Protein AF-A0A484B8V9-F1 (afdb_monomer_lite)

Foldseek 3Di:
DDDDDDDDDDPPPPPPPVPPQDPVSVVCVVVVHHPVCVVVVVVVCVVVVCVVVVVVVVVVVCQQLQDDPVVVVVVCVVVVVCVVPVVVVLVVVCVVVVHNVVSVVVVVVVVVVVVVVVVVDDRNDDPPDRRPVPFDADPPPRDTDDD

InterPro domains:
  IPR024989 Major facilitator superfamily associated domain [PF12832] (37-125)
  IPR036259 MFS transporter superfamily [G3DSA:1.20.1250.20] (33-136)
  IPR036259 MFS transporter superfamily [SSF103473] (21-135)
  IPR051717 Major facilitator superfamily MFSD6 [PTHR16172] (32-127)

Organism: Drosophila navojoa (NCBI:txid7232)

pLDDT: mean 77.73, std 19.26, range [28.89, 95.0]

Radius of gyration: 28.87 Å; chains: 1; bounding box: 62×50×99 Å

Sequence (147 aa):
MVKMASEETVTEPAHSEKVELSHFGEFCQRRGINPNLIMLKITLFVMYGATSSLLPYLTIHMQSIGLTVEEIAIIYLALPFTTFLSPPITGFLVDKFGKYKPVVVMSLLLNAIFHHSLLFIPQQEIPGVVPSAFVIRHPDSGDVEIP

Secondary structure (DSSP, 8-state):
----------------------HHHHHHHHTT--HHHHHHHHHHHHHHHHHHHHHHHHHHHHHHHT--HHHHHHHHTHHHHHHHHHHHHHHHHHHHHS-HHHHHHHHHHHHHHHHHHGGGPPP---TT---GGG-PBPTTT--B---

Structure (mmCIF, N/CA/C/O backbone):
data_AF-A0A484B8V9-F1
#
_entry.id   AF-A0A484B8V9-F1
#
loop_
_atom_site.group_PDB
_atom_site.id
_atom_site.type_symbol
_atom_site.label_atom_id
_atom_site.label_alt_id
_atom_site.label_comp_id
_atom_site.label_asym_id
_atom_site.label_entity_id
_atom_site.label_seq_id
_atom_site.pdbx_PDB_ins_code
_atom_site.Cartn_x
_atom_site.Cartn_y
_atom_site.Cartn_z
_atom_site.occupancy
_atom_site.B_iso_or_equiv
_atom_site.auth_seq_id
_atom_site.auth_comp_id
_atom_site.auth_asym_id
_atom_site.auth_atom_id
_atom_site.pdbx_PDB_model_num
ATOM 1 N N . MET A 1 1 ? -32.838 28.130 69.286 1.00 34.91 1 MET A N 1
ATOM 2 C CA . MET A 1 1 ? -33.378 28.614 67.997 1.00 34.91 1 MET A CA 1
ATOM 3 C C . MET A 1 1 ? -32.560 27.957 66.896 1.00 34.91 1 MET A C 1
ATOM 5 O O . MET A 1 1 ? -31.375 28.221 66.834 1.00 34.91 1 MET A O 1
ATOM 9 N N . VAL A 1 2 ? -33.096 26.885 66.294 1.00 32.78 2 VAL A N 1
ATOM 10 C CA . VAL A 1 2 ? -33.557 26.848 64.877 1.00 32.78 2 VAL A CA 1
ATOM 11 C C . VAL A 1 2 ? -32.371 26.448 63.977 1.00 32.78 2 VAL A C 1
ATOM 13 O O . VAL A 1 2 ? -31.377 27.150 63.986 1.00 32.78 2 VAL A O 1
ATOM 16 N N . LYS A 1 3 ? -32.350 25.375 63.178 1.00 31.70 3 LYS A N 1
ATOM 17 C CA . LYS A 1 3 ? -33.295 24.309 62.799 1.00 31.70 3 LYS A CA 1
ATOM 18 C C . LYS A 1 3 ? -32.484 23.259 62.003 1.00 31.70 3 LYS A C 1
ATOM 20 O O . LYS A 1 3 ? -31.475 23.603 61.399 1.00 31.70 3 LYS A O 1
ATOM 25 N N . MET A 1 4 ? -32.932 22.004 62.031 1.00 39.12 4 MET A N 1
ATOM 26 C CA . MET A 1 4 ? -32.414 20.878 61.242 1.00 39.12 4 MET A CA 1
ATOM 27 C C . MET A 1 4 ? -32.751 20.986 59.743 1.00 39.12 4 MET A C 1
ATOM 29 O O . MET A 1 4 ? -33.833 21.464 59.406 1.00 39.12 4 MET A O 1
ATOM 33 N N . ALA A 1 5 ? -31.875 20.441 58.896 1.00 34.72 5 ALA A N 1
ATOM 34 C CA . ALA A 1 5 ? -32.140 19.799 57.595 1.00 34.72 5 ALA A CA 1
ATOM 35 C C . ALA A 1 5 ? -30.817 19.083 57.228 1.00 34.72 5 ALA A C 1
ATOM 37 O O . ALA A 1 5 ? -29.806 19.756 57.071 1.00 34.72 5 ALA A O 1
ATOM 38 N N . SER A 1 6 ? -30.637 17.765 57.380 1.00 33.50 6 SER A N 1
ATOM 39 C CA . SER A 1 6 ? -31.214 16.664 56.589 1.00 33.50 6 SER A CA 1
ATOM 40 C C . SER A 1 6 ? -31.527 17.055 55.153 1.00 33.50 6 SER A C 1
ATOM 42 O O . SER A 1 6 ? -32.578 17.630 54.905 1.00 33.50 6 SER A O 1
ATOM 44 N N . GLU A 1 7 ? -30.649 16.665 54.231 1.00 30.53 7 GLU A N 1
ATOM 45 C CA . GLU A 1 7 ? -31.054 16.353 52.866 1.00 30.53 7 GLU A CA 1
ATOM 46 C C . GLU A 1 7 ? -30.491 14.972 52.515 1.00 30.53 7 GLU A C 1
ATOM 48 O O . GLU A 1 7 ? -29.281 14.738 52.507 1.00 30.53 7 GLU A O 1
ATOM 53 N N . GLU A 1 8 ? -31.420 14.035 52.360 1.00 30.34 8 GLU A N 1
ATOM 54 C CA . GLU A 1 8 ? -31.219 12.672 51.897 1.00 30.34 8 GLU A CA 1
ATOM 55 C C . GLU A 1 8 ? -30.849 12.649 50.406 1.00 30.34 8 GLU A C 1
ATOM 57 O O . GLU A 1 8 ? -31.436 13.346 49.588 1.00 30.34 8 GLU A O 1
ATOM 62 N N . THR A 1 9 ? -29.904 11.769 50.082 1.00 29.70 9 THR A N 1
ATOM 63 C CA . THR A 1 9 ? -30.033 10.740 49.042 1.00 29.70 9 THR A CA 1
ATOM 64 C C . THR A 1 9 ? -30.643 11.143 47.693 1.00 29.70 9 THR A C 1
ATOM 66 O O . THR A 1 9 ? -31.854 11.097 47.512 1.00 29.70 9 THR A O 1
ATOM 69 N N . VAL A 1 10 ? -29.791 11.282 46.674 1.00 30.64 10 VAL A N 1
ATOM 70 C CA . VAL A 1 10 ? -30.091 10.712 45.350 1.00 30.64 10 VAL A CA 1
ATOM 71 C C . VAL A 1 10 ? -28.840 10.000 44.851 1.00 30.64 10 VAL A C 1
ATOM 73 O O . VAL A 1 10 ? -27.990 10.555 44.161 1.00 30.64 10 VAL A O 1
ATOM 76 N N . THR A 1 11 ? -28.709 8.741 45.255 1.00 32.72 11 THR A N 1
ATOM 77 C CA . THR A 1 11 ? -27.904 7.753 44.544 1.00 32.72 11 THR A CA 1
ATOM 78 C C . THR A 1 11 ? -28.570 7.567 43.182 1.00 32.72 11 THR A C 1
ATOM 80 O O . THR A 1 11 ? -29.569 6.856 43.073 1.00 32.72 11 THR A O 1
ATOM 83 N N . GLU A 1 12 ? -28.079 8.252 42.149 1.00 30.77 12 GLU A N 1
ATOM 84 C CA . GLU A 1 12 ? -28.488 7.950 40.779 1.00 30.77 12 GLU A CA 1
ATOM 85 C C . GLU A 1 12 ? -28.116 6.489 40.489 1.00 30.77 12 GLU A C 1
ATOM 87 O O . GLU A 1 12 ? -26.952 6.101 40.658 1.00 30.77 12 GLU A O 1
ATOM 92 N N . PRO A 1 13 ? -29.075 5.633 40.099 1.00 31.95 13 PRO A N 1
ATOM 93 C CA . PRO A 1 13 ? -28.743 4.282 39.716 1.00 31.95 13 PRO A CA 1
ATOM 94 C C . PRO A 1 13 ? -27.948 4.379 38.418 1.00 31.95 13 PRO A C 1
ATOM 96 O O . PRO A 1 13 ? -28.427 4.911 37.417 1.00 31.95 13 PRO A O 1
ATOM 99 N N . ALA A 1 14 ? -26.726 3.851 38.445 1.00 32.31 14 ALA A N 1
ATOM 100 C CA . ALA A 1 14 ? -25.974 3.533 37.250 1.00 32.31 14 ALA A CA 1
ATOM 101 C C . ALA A 1 14 ? -26.898 2.741 36.319 1.00 32.31 14 ALA A C 1
ATOM 103 O O . ALA A 1 14 ? -27.190 1.567 36.567 1.00 32.31 14 ALA A O 1
ATOM 104 N N . HIS A 1 15 ? -27.395 3.399 35.272 1.00 28.89 15 HIS A N 1
ATOM 105 C CA . HIS A 1 15 ? -28.098 2.745 34.187 1.00 28.89 15 HIS A CA 1
ATOM 106 C C . HIS A 1 15 ? -27.059 1.892 33.462 1.00 28.89 15 HIS A C 1
ATOM 108 O O . HIS A 1 15 ? -26.418 2.312 32.500 1.00 28.89 15 HIS A O 1
ATOM 114 N N . SER A 1 16 ? -26.835 0.692 33.999 1.00 36.34 16 SER A N 1
ATOM 115 C CA . SER A 1 16 ? -26.196 -0.410 33.306 1.00 36.34 16 SER A CA 1
ATOM 116 C C . SER A 1 16 ? -27.133 -0.767 32.165 1.00 36.34 16 SER A C 1
ATOM 118 O O . SER A 1 16 ? -28.014 -1.617 32.283 1.00 36.34 16 SER A O 1
ATOM 120 N N . GLU A 1 17 ? -26.974 -0.035 31.069 1.00 37.38 17 GLU A N 1
ATOM 121 C CA . GLU A 1 17 ? -27.437 -0.443 29.763 1.00 37.38 17 GLU A CA 1
ATOM 122 C C . GLU A 1 17 ? -26.714 -1.765 29.500 1.00 37.38 17 GLU A C 1
ATOM 124 O O . GLU A 1 17 ? -25.534 -1.806 29.143 1.00 37.38 17 GLU A O 1
ATOM 129 N N . LYS A 1 18 ? -27.379 -2.872 29.840 1.00 35.16 18 LYS A N 1
ATOM 130 C CA . LYS A 1 18 ? -26.939 -4.204 29.458 1.00 35.16 18 LYS A CA 1
ATOM 131 C C . LYS A 1 18 ? -27.008 -4.209 27.943 1.00 35.16 18 LYS A C 1
ATOM 133 O O . LYS A 1 18 ? -28.059 -4.475 27.374 1.00 35.16 18 LYS A O 1
ATOM 138 N N . VAL A 1 19 ? -25.903 -3.843 27.302 1.00 52.44 19 VAL A N 1
ATOM 139 C CA . VAL A 1 19 ? -25.682 -4.112 25.890 1.00 52.44 19 VAL A CA 1
ATOM 140 C C . VAL A 1 19 ? -25.862 -5.618 25.770 1.00 52.44 19 VAL A C 1
ATOM 142 O O . VAL A 1 19 ? -25.001 -6.366 26.232 1.00 52.44 19 VAL A O 1
ATOM 145 N N . GLU A 1 20 ? -27.023 -6.056 25.276 1.00 54.22 20 GLU A N 1
ATOM 146 C CA . GLU A 1 20 ? -27.268 -7.451 24.931 1.00 54.22 20 GLU A CA 1
ATOM 147 C C . GLU A 1 20 ? -26.142 -7.839 23.981 1.00 54.22 20 GLU A C 1
ATOM 149 O O . GLU A 1 20 ? -26.089 -7.430 22.817 1.00 54.22 20 GLU A O 1
ATOM 154 N N . LEU A 1 21 ? -25.154 -8.546 24.524 1.00 59.72 21 LEU A N 1
ATOM 155 C CA . LEU A 1 21 ? -24.084 -9.102 23.734 1.00 59.72 21 LEU A CA 1
ATOM 156 C C . LEU A 1 21 ? -24.769 -10.062 22.772 1.00 59.72 21 LEU A C 1
ATOM 158 O O . LEU A 1 21 ? -25.329 -11.071 23.186 1.00 59.72 21 LEU A O 1
ATOM 162 N N . SER A 1 22 ? -24.736 -9.722 21.480 1.00 74.31 22 SER A N 1
ATOM 163 C CA . SER A 1 22 ? -25.079 -10.647 20.401 1.00 74.31 22 SER A CA 1
ATOM 164 C C . SER A 1 22 ? -24.520 -12.031 20.742 1.00 74.31 22 SER A C 1
ATOM 166 O O . SER A 1 22 ? -23.409 -12.122 21.266 1.00 74.31 22 SER A O 1
ATOM 168 N N . HIS A 1 23 ? -25.242 -13.111 20.436 1.00 77.19 23 HIS A N 1
ATOM 169 C CA . HIS A 1 23 ? -24.794 -14.490 20.691 1.00 77.19 23 HIS A CA 1
ATOM 170 C C . HIS A 1 23 ? -23.337 -14.736 20.232 1.00 77.19 23 HIS A C 1
ATOM 172 O O . HIS A 1 23 ? -22.574 -15.494 20.831 1.00 77.19 23 HIS A O 1
ATOM 178 N N . PHE A 1 24 ? -22.910 -14.013 19.194 1.00 76.06 24 PHE A N 1
ATOM 179 C CA . PHE A 1 24 ? -21.533 -13.976 18.717 1.00 76.06 24 PHE A CA 1
ATOM 180 C C . PHE A 1 24 ? -20.544 -13.270 19.667 1.00 76.06 24 PHE A C 1
ATOM 182 O O . PHE A 1 24 ? -19.422 -13.739 19.859 1.00 76.06 24 PHE A O 1
ATOM 189 N N . GLY A 1 25 ? -20.946 -12.155 20.274 1.00 78.12 25 GLY A N 1
ATOM 190 C CA . GLY A 1 25 ? -20.195 -11.446 21.309 1.00 78.12 25 GLY A CA 1
ATOM 191 C C . GLY A 1 25 ? -19.985 -12.295 22.563 1.00 78.12 25 GLY A C 1
ATOM 192 O O . GLY A 1 25 ? -18.860 -12.360 23.059 1.00 78.12 25 GLY A O 1
ATOM 193 N N . GLU A 1 26 ? -21.007 -13.029 23.012 1.00 78.81 26 GLU A N 1
ATOM 194 C CA . GLU A 1 26 ? -20.861 -13.984 24.120 1.00 78.81 26 GLU A CA 1
ATOM 195 C C . GLU A 1 26 ? -19.914 -15.138 23.767 1.00 78.81 26 GLU A C 1
ATOM 197 O O . GLU A 1 26 ? -19.056 -15.513 24.570 1.00 78.81 26 GLU A O 1
ATOM 202 N N . PHE A 1 27 ? -20.018 -15.684 22.549 1.00 82.56 27 PHE A N 1
ATOM 203 C CA . PHE A 1 27 ? -19.096 -16.710 22.056 1.00 82.56 27 PHE A CA 1
ATOM 204 C C . PHE A 1 27 ? -17.642 -16.216 22.042 1.00 82.56 27 PHE A C 1
ATOM 206 O O . PHE A 1 27 ? -16.742 -16.918 22.511 1.00 82.56 27 PHE A O 1
ATOM 213 N N . CYS A 1 28 ? -17.409 -14.997 21.549 1.00 81.31 28 CYS A N 1
ATOM 214 C CA . CYS A 1 28 ? -16.089 -14.370 21.553 1.00 81.31 28 CYS A CA 1
ATOM 215 C C . CYS A 1 28 ? -15.566 -14.198 22.982 1.00 81.31 28 CYS A C 1
ATOM 217 O O . CYS A 1 28 ? -14.429 -14.578 23.267 1.00 81.31 28 CYS A O 1
ATOM 219 N N . GLN A 1 29 ? -16.408 -13.714 23.897 1.00 80.50 29 GLN A N 1
ATOM 220 C CA . GLN A 1 29 ? -16.035 -13.502 25.291 1.00 80.50 29 GLN A CA 1
ATOM 221 C C . GLN A 1 29 ? -15.699 -14.816 26.009 1.00 80.50 29 GLN A C 1
ATOM 223 O O . GLN A 1 29 ? -14.692 -14.876 26.715 1.00 80.50 29 GLN A O 1
ATOM 228 N N . ARG A 1 30 ? -16.449 -15.902 25.762 1.00 85.12 30 ARG A N 1
ATOM 229 C CA . ARG A 1 30 ? -16.124 -17.247 26.282 1.00 85.12 30 ARG A CA 1
ATOM 230 C C . ARG A 1 30 ? -14.768 -17.765 25.802 1.00 85.12 30 ARG A C 1
ATOM 232 O O . ARG A 1 30 ? -14.132 -18.535 26.512 1.00 85.12 30 ARG A O 1
ATOM 239 N N . ARG A 1 31 ? -14.313 -17.350 24.617 1.00 84.31 31 ARG A N 1
ATOM 240 C CA . ARG A 1 31 ? -12.989 -17.694 24.070 1.00 84.31 31 ARG A CA 1
ATOM 241 C C . ARG A 1 31 ? -11.892 -16.676 24.411 1.00 84.31 31 ARG A C 1
ATOM 243 O O . ARG A 1 31 ? -10.802 -16.765 23.853 1.00 84.31 31 ARG A O 1
ATOM 250 N N . GLY A 1 32 ? -12.159 -15.712 25.297 1.00 83.94 32 GLY A N 1
ATOM 251 C CA . GLY A 1 32 ? -11.199 -14.669 25.681 1.00 83.94 32 GLY A CA 1
ATOM 252 C C . GLY A 1 32 ? -10.942 -13.617 24.592 1.00 83.94 32 GLY A C 1
ATOM 253 O O . GLY A 1 32 ? -9.940 -12.906 24.638 1.00 83.94 32 GLY A O 1
ATOM 254 N N . ILE A 1 33 ? -11.822 -13.510 23.592 1.00 86.50 33 ILE A N 1
ATOM 255 C CA . ILE A 1 33 ? -11.714 -12.558 22.483 1.00 86.50 33 ILE A CA 1
ATOM 256 C C . ILE A 1 33 ? -12.526 -11.306 22.819 1.00 86.50 33 ILE A C 1
ATOM 258 O O . ILE A 1 33 ? -13.723 -11.385 23.080 1.00 86.50 33 ILE A O 1
ATOM 262 N N . ASN A 1 34 ? -11.889 -10.133 22.760 1.00 86.31 34 ASN A N 1
ATOM 263 C CA . ASN A 1 34 ? -12.576 -8.857 22.958 1.00 86.31 34 ASN A CA 1
ATOM 264 C C . ASN A 1 34 ? -13.457 -8.521 21.731 1.00 86.31 34 ASN A C 1
ATOM 266 O O . ASN A 1 34 ? -12.903 -8.279 20.650 1.00 86.31 34 ASN A O 1
ATOM 270 N N . PRO A 1 35 ? -14.798 -8.468 21.871 1.00 80.69 35 PRO A N 1
ATOM 271 C CA . PRO A 1 35 ? -15.705 -8.245 20.746 1.00 80.69 35 PRO A CA 1
ATOM 272 C C . PRO A 1 35 ? -15.553 -6.850 20.124 1.00 80.69 35 PRO A C 1
ATOM 274 O O . PRO A 1 35 ? -15.771 -6.700 18.928 1.00 80.69 35 PRO A O 1
ATOM 277 N N . ASN A 1 36 ? -15.084 -5.843 20.871 1.00 82.75 36 ASN A N 1
ATOM 278 C CA . ASN A 1 36 ? -14.843 -4.501 20.321 1.00 82.75 36 ASN A CA 1
ATOM 279 C C . ASN A 1 36 ? -13.649 -4.458 19.355 1.00 82.75 36 ASN A C 1
ATOM 281 O O . ASN A 1 36 ? -13.586 -3.604 18.475 1.00 82.75 36 ASN A O 1
ATOM 285 N N . LEU A 1 37 ? -12.699 -5.387 19.495 1.00 85.50 37 LEU A N 1
ATOM 2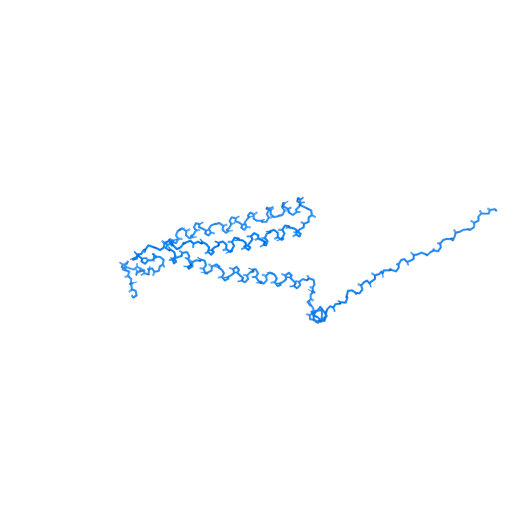86 C CA . LEU A 1 37 ? -11.504 -5.449 18.652 1.00 85.50 37 LEU A CA 1
ATOM 287 C C . LEU A 1 37 ? -11.668 -6.397 17.463 1.00 85.50 37 LEU A C 1
ATOM 289 O O . LEU A 1 37 ? -10.781 -6.457 16.614 1.00 85.50 37 LEU A O 1
ATOM 293 N N . ILE A 1 38 ? -12.767 -7.151 17.376 1.00 88.88 38 ILE A N 1
ATOM 294 C CA . ILE A 1 38 ? -12.916 -8.162 16.326 1.00 88.88 38 ILE A CA 1
ATOM 295 C C . ILE A 1 38 ? -13.014 -7.527 14.940 1.00 88.88 38 ILE A C 1
ATOM 297 O O . ILE A 1 38 ? -12.357 -7.988 14.011 1.00 88.88 38 ILE A O 1
ATOM 301 N N . MET A 1 39 ? -13.738 -6.410 14.824 1.00 85.56 39 MET A N 1
ATOM 302 C CA . MET A 1 39 ? -13.843 -5.662 13.573 1.00 85.56 39 MET A CA 1
ATOM 303 C C . MET A 1 39 ? -12.479 -5.104 13.149 1.00 85.56 39 MET A C 1
ATOM 305 O O . MET A 1 39 ? -12.116 -5.188 11.975 1.00 85.56 39 MET A O 1
ATOM 309 N N . LEU A 1 40 ? -11.678 -4.624 14.107 1.00 87.44 40 LEU A N 1
ATOM 310 C CA . LEU A 1 40 ? -10.308 -4.186 13.848 1.00 87.44 40 LEU A CA 1
ATOM 311 C C . LEU A 1 40 ? -9.438 -5.351 13.357 1.00 87.44 40 LEU A C 1
ATOM 313 O O . LEU A 1 40 ? -8.756 -5.212 12.349 1.00 87.44 40 LEU A O 1
ATOM 317 N N . LYS A 1 41 ? -9.492 -6.516 14.013 1.00 90.31 41 LYS A N 1
ATOM 318 C CA . LYS A 1 41 ? -8.726 -7.709 13.611 1.00 90.31 41 LYS A CA 1
ATOM 319 C C . LYS A 1 41 ? -9.079 -8.182 12.205 1.00 90.31 41 LYS A C 1
ATOM 321 O O . LYS A 1 41 ? -8.175 -8.463 11.428 1.00 90.31 41 LYS A O 1
ATOM 326 N N . ILE A 1 42 ? -10.371 -8.249 11.880 1.00 91.19 42 ILE A N 1
ATOM 327 C CA . ILE A 1 42 ? -10.845 -8.626 10.542 1.00 91.19 42 ILE A CA 1
ATOM 328 C C . ILE A 1 42 ? -10.342 -7.617 9.510 1.00 91.19 42 ILE A C 1
ATOM 330 O O . ILE A 1 42 ? -9.787 -8.015 8.491 1.00 91.19 42 ILE A O 1
ATOM 334 N N . THR A 1 43 ? -10.471 -6.320 9.797 1.00 88.94 43 THR A N 1
ATOM 335 C CA . THR A 1 43 ? -9.993 -5.262 8.897 1.00 88.94 43 THR A CA 1
ATOM 336 C C . THR A 1 43 ? -8.490 -5.383 8.660 1.00 88.94 43 THR A C 1
ATOM 338 O O . THR A 1 43 ? -8.056 -5.375 7.515 1.00 88.94 43 THR A O 1
ATOM 341 N N . LEU A 1 44 ? -7.692 -5.566 9.716 1.00 90.94 44 LEU A N 1
ATOM 342 C CA . LEU A 1 44 ? -6.245 -5.758 9.596 1.00 90.94 44 LEU A CA 1
ATOM 343 C C . LEU A 1 44 ? -5.915 -7.014 8.783 1.00 90.94 44 LEU A C 1
ATOM 345 O O . LEU A 1 44 ? -5.090 -6.947 7.880 1.00 90.94 44 LEU A O 1
ATOM 349 N N . PHE A 1 45 ? -6.581 -8.139 9.054 1.00 94.81 45 PHE A N 1
ATOM 350 C CA . PHE A 1 45 ? -6.379 -9.381 8.309 1.00 94.81 45 PHE A CA 1
ATOM 351 C C . PHE A 1 45 ? -6.644 -9.198 6.810 1.00 94.81 45 PHE A C 1
ATOM 353 O O . PHE A 1 45 ? -5.800 -9.563 5.995 1.00 94.81 45 PHE A O 1
ATOM 360 N N . VAL A 1 46 ? -7.777 -8.592 6.445 1.00 93.31 46 VAL A N 1
ATOM 361 C CA . VAL A 1 46 ? -8.138 -8.356 5.041 1.00 93.31 46 VAL A CA 1
ATOM 362 C C . VAL A 1 46 ? -7.172 -7.369 4.385 1.00 93.31 46 VAL A C 1
ATOM 364 O O . VAL A 1 46 ? -6.692 -7.639 3.291 1.00 93.31 46 VAL A O 1
ATOM 367 N N . MET A 1 47 ? -6.827 -6.266 5.055 1.00 89.88 47 MET A N 1
ATOM 368 C CA . MET A 1 47 ? -5.908 -5.250 4.524 1.00 89.88 47 MET A CA 1
ATOM 369 C C . MET A 1 47 ? -4.504 -5.813 4.274 1.00 89.88 47 MET A C 1
ATOM 371 O O . MET A 1 47 ? -3.942 -5.633 3.192 1.00 89.88 47 MET A O 1
ATOM 375 N N . TYR A 1 48 ? -3.931 -6.523 5.250 1.00 92.38 48 TYR A N 1
ATOM 376 C CA . TYR A 1 48 ? -2.602 -7.116 5.099 1.00 92.38 48 TYR A CA 1
ATOM 377 C C . TYR A 1 48 ? -2.604 -8.316 4.148 1.00 92.38 48 TYR A C 1
ATOM 379 O O . TYR A 1 48 ? -1.645 -8.475 3.398 1.00 92.38 48 TYR A O 1
ATOM 387 N N . GLY A 1 49 ? -3.674 -9.119 4.119 1.00 94.75 49 GLY A N 1
ATOM 388 C CA . GLY A 1 49 ? -3.827 -10.224 3.166 1.00 94.75 49 GLY A CA 1
ATOM 389 C C . GLY A 1 49 ? -3.990 -9.753 1.716 1.00 94.75 49 GLY A C 1
ATOM 390 O O . GLY A 1 49 ? -3.398 -10.323 0.800 1.00 94.75 49 GLY A O 1
ATOM 391 N N . ALA A 1 50 ? -4.738 -8.670 1.495 1.00 92.12 50 ALA A N 1
ATOM 392 C CA . ALA A 1 50 ? -4.825 -8.025 0.188 1.00 92.12 50 ALA A CA 1
ATOM 393 C C . ALA A 1 50 ? -3.459 -7.470 -0.238 1.00 92.12 50 ALA A C 1
ATOM 395 O O . ALA A 1 50 ? -3.013 -7.712 -1.353 1.00 92.12 50 ALA A O 1
ATOM 396 N N . THR A 1 51 ? -2.748 -6.797 0.669 1.00 90.19 51 THR A N 1
ATOM 397 C CA . THR A 1 51 ? -1.426 -6.226 0.368 1.00 90.19 51 THR A CA 1
ATOM 398 C C . THR A 1 51 ? -0.404 -7.317 0.026 1.00 90.19 51 THR A C 1
ATOM 400 O O . THR A 1 51 ? 0.317 -7.196 -0.961 1.00 90.19 51 THR A O 1
ATOM 403 N N . SER A 1 52 ? -0.357 -8.412 0.792 1.00 92.75 52 SER A N 1
ATOM 404 C CA . SER A 1 52 ? 0.614 -9.494 0.574 1.00 92.75 52 SER A CA 1
ATOM 405 C C . SER A 1 52 ? 0.404 -10.250 -0.738 1.00 92.75 52 SER A C 1
ATOM 407 O O . SER A 1 52 ? 1.378 -10.699 -1.337 1.00 92.75 52 SER A O 1
ATOM 409 N N . SER A 1 53 ? -0.842 -10.370 -1.199 1.00 93.69 53 SER A N 1
ATOM 410 C CA . SER A 1 53 ? -1.168 -10.968 -2.500 1.00 93.69 53 SER A CA 1
ATOM 411 C C . SER A 1 53 ? -1.001 -9.990 -3.667 1.00 93.69 53 SER A C 1
ATOM 413 O O . SER A 1 53 ? -0.629 -10.406 -4.763 1.00 93.69 53 SER A O 1
ATOM 415 N N . LEU A 1 54 ? -1.208 -8.692 -3.438 1.00 90.88 54 LEU A N 1
ATOM 416 C CA . LEU A 1 54 ? -1.084 -7.663 -4.466 1.00 90.88 54 LEU A CA 1
ATOM 417 C C . LEU A 1 54 ? 0.361 -7.437 -4.917 1.00 90.88 54 LEU A C 1
ATOM 419 O O . LEU A 1 54 ? 0.593 -7.318 -6.113 1.00 90.88 54 LEU A O 1
ATOM 423 N N . LEU A 1 55 ? 1.328 -7.373 -3.996 1.00 90.00 55 LEU A N 1
ATOM 424 C CA . LEU A 1 55 ? 2.734 -7.111 -4.339 1.00 90.00 55 LEU A CA 1
ATOM 425 C C . LEU A 1 55 ? 3.298 -8.067 -5.414 1.00 90.00 55 LEU A C 1
ATOM 427 O O . LEU A 1 55 ? 3.819 -7.577 -6.417 1.00 90.00 55 LEU A O 1
ATOM 431 N N . PRO A 1 56 ? 3.197 -9.406 -5.274 1.00 91.25 56 PRO A N 1
ATOM 432 C CA . PRO A 1 56 ? 3.698 -10.317 -6.302 1.00 91.25 56 PRO A CA 1
ATOM 433 C C . PRO A 1 56 ? 2.913 -10.210 -7.617 1.00 91.25 56 PRO A C 1
ATOM 435 O O . PRO A 1 56 ? 3.520 -10.260 -8.686 1.00 91.25 56 PRO A O 1
ATOM 438 N N . TYR A 1 57 ? 1.591 -10.006 -7.554 1.00 90.75 57 TYR A N 1
ATOM 439 C CA . TYR A 1 57 ? 0.770 -9.770 -8.745 1.00 90.75 57 TYR A CA 1
ATOM 440 C C . TYR A 1 57 ? 1.224 -8.517 -9.504 1.00 90.75 57 TYR A C 1
ATOM 442 O O . TYR A 1 57 ? 1.416 -8.564 -10.716 1.00 90.75 57 TYR A O 1
ATOM 450 N N . LEU A 1 58 ? 1.444 -7.413 -8.788 1.00 90.25 58 LEU A N 1
ATOM 451 C CA . LEU A 1 58 ? 1.806 -6.122 -9.360 1.00 90.25 58 LEU A CA 1
ATOM 452 C C . LEU A 1 58 ? 3.163 -6.195 -10.072 1.00 90.25 58 LEU A C 1
ATOM 454 O O . LEU A 1 58 ? 3.278 -5.700 -11.191 1.00 90.25 58 LEU A O 1
ATOM 458 N N . THR A 1 59 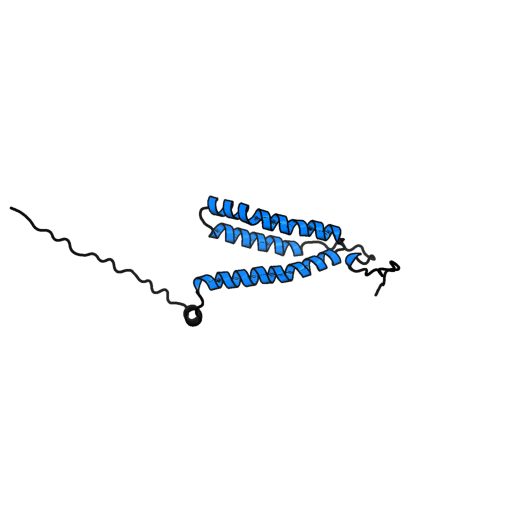? 4.155 -6.884 -9.492 1.00 90.31 59 THR A N 1
ATOM 459 C CA . THR A 1 59 ? 5.452 -7.129 -10.152 1.00 90.31 59 THR A CA 1
ATOM 460 C C . THR A 1 59 ? 5.277 -7.844 -11.486 1.00 90.31 59 THR A C 1
ATOM 462 O O . THR A 1 59 ? 5.771 -7.361 -12.502 1.00 90.31 59 THR A O 1
ATOM 465 N N . ILE A 1 60 ? 4.564 -8.974 -11.494 1.00 88.50 60 ILE A N 1
ATOM 466 C CA . ILE A 1 60 ? 4.386 -9.786 -12.704 1.00 88.50 60 ILE A CA 1
ATOM 467 C C . ILE A 1 60 ? 3.584 -9.013 -13.753 1.00 88.50 60 ILE A C 1
ATOM 469 O O . ILE A 1 60 ? 3.929 -9.040 -14.928 1.00 88.50 60 ILE A O 1
ATOM 473 N N . HIS A 1 61 ? 2.559 -8.275 -13.331 1.00 88.62 61 HIS A N 1
ATOM 474 C CA . HIS A 1 61 ? 1.747 -7.442 -14.212 1.00 88.62 61 HIS A CA 1
ATOM 475 C C . HIS A 1 61 ? 2.561 -6.316 -14.871 1.00 88.62 61 HIS A C 1
ATOM 477 O O . HIS A 1 61 ? 2.427 -6.048 -16.061 1.00 88.62 61 HIS A O 1
ATOM 483 N N . MET A 1 62 ? 3.441 -5.644 -14.124 1.00 87.88 62 MET A N 1
ATOM 484 C CA . MET A 1 62 ? 4.329 -4.631 -14.707 1.00 87.88 62 MET A CA 1
ATOM 485 C C . MET A 1 62 ? 5.320 -5.252 -15.699 1.00 87.88 62 MET A C 1
ATOM 487 O O . MET A 1 62 ? 5.548 -4.693 -16.769 1.00 87.88 62 MET A O 1
ATOM 491 N N . GLN A 1 63 ? 5.853 -6.435 -15.388 1.00 86.81 63 GLN A N 1
ATOM 492 C CA . GLN A 1 63 ? 6.720 -7.173 -16.310 1.00 86.81 63 GLN A CA 1
ATOM 493 C C . GLN A 1 63 ? 5.975 -7.608 -17.576 1.00 86.81 63 GLN A C 1
ATOM 495 O O . GLN A 1 63 ? 6.525 -7.482 -18.668 1.00 86.81 63 GLN A O 1
ATOM 500 N N . SER A 1 64 ? 4.725 -8.074 -17.461 1.00 82.75 64 SER A N 1
ATOM 501 C CA . SER A 1 64 ? 3.912 -8.478 -18.617 1.00 82.75 64 SER A CA 1
ATOM 502 C C . SER A 1 64 ? 3.579 -7.306 -19.531 1.00 82.75 64 SER A C 1
ATOM 504 O O . SER A 1 64 ? 3.543 -7.486 -20.738 1.00 82.75 64 SER A O 1
ATOM 506 N N . ILE A 1 65 ? 3.415 -6.101 -18.977 1.00 85.44 65 ILE A N 1
ATOM 507 C CA . ILE A 1 65 ? 3.236 -4.857 -19.743 1.00 85.44 65 ILE A CA 1
ATOM 508 C C . ILE A 1 65 ? 4.514 -4.443 -20.494 1.00 85.44 65 ILE A C 1
ATOM 510 O O . ILE A 1 65 ? 4.436 -3.647 -21.427 1.00 85.44 65 ILE A O 1
ATOM 514 N N . GLY A 1 66 ? 5.676 -4.997 -20.135 1.00 82.44 66 GLY A N 1
ATOM 515 C CA . GLY A 1 66 ? 6.951 -4.717 -20.792 1.00 82.44 66 GLY A CA 1
ATOM 516 C C . GLY A 1 66 ? 7.889 -3.798 -20.011 1.00 82.44 66 GLY A C 1
ATOM 517 O O . GLY A 1 66 ? 8.906 -3.390 -20.568 1.00 82.44 66 GLY A O 1
ATOM 518 N N . LEU A 1 67 ? 7.587 -3.474 -18.745 1.00 85.44 67 LEU A N 1
ATOM 519 C CA . LEU A 1 67 ? 8.479 -2.648 -17.927 1.00 85.44 67 LEU A CA 1
ATOM 520 C C . LEU A 1 67 ? 9.767 -3.406 -17.593 1.00 85.44 67 LEU A C 1
ATOM 522 O O . LEU A 1 67 ? 9.765 -4.597 -17.262 1.00 85.44 67 LEU A O 1
ATOM 526 N N . THR A 1 68 ? 10.878 -2.681 -17.629 1.00 85.75 68 THR A N 1
ATOM 527 C CA . THR A 1 68 ? 12.189 -3.174 -17.214 1.00 85.75 68 THR A CA 1
ATOM 528 C C . THR A 1 68 ? 12.284 -3.291 -15.691 1.00 85.75 68 THR A C 1
ATOM 530 O O . THR A 1 68 ? 11.552 -2.652 -14.933 1.00 85.75 68 THR A O 1
ATOM 533 N N . VAL A 1 69 ? 13.231 -4.103 -15.213 1.00 86.94 69 VAL A N 1
ATOM 534 C CA . VAL A 1 69 ? 13.468 -4.288 -13.769 1.00 86.94 69 VAL A CA 1
ATOM 535 C C . VAL A 1 69 ? 13.854 -2.969 -13.085 1.00 86.94 69 VAL A C 1
ATOM 537 O O . VAL A 1 69 ? 13.449 -2.731 -11.948 1.00 86.94 69 VAL A O 1
ATOM 540 N N . GLU A 1 70 ? 14.588 -2.095 -13.778 1.00 89.06 70 GLU A N 1
ATOM 541 C CA . GLU A 1 70 ? 14.988 -0.780 -13.265 1.00 89.06 70 GLU A CA 1
ATOM 542 C C . GLU A 1 70 ? 13.781 0.147 -13.066 1.00 89.06 70 GLU A C 1
ATOM 544 O O . GLU A 1 70 ? 13.635 0.753 -12.005 1.00 89.06 70 GLU A O 1
ATOM 549 N N . GLU A 1 71 ? 12.867 0.205 -14.037 1.00 89.62 71 GLU A N 1
ATOM 550 C CA . GLU A 1 71 ? 11.632 0.994 -13.934 1.00 89.62 71 GLU A CA 1
ATOM 551 C C . GLU A 1 71 ? 10.735 0.485 -12.803 1.00 89.62 71 GLU A C 1
ATOM 553 O O . GLU A 1 71 ? 10.226 1.272 -12.003 1.00 89.62 71 GLU A O 1
ATOM 558 N N . ILE A 1 72 ? 10.595 -0.837 -12.679 1.00 90.75 72 ILE A N 1
ATOM 559 C C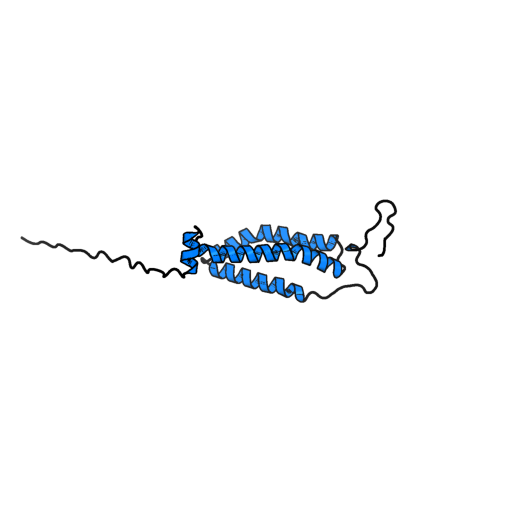A . ILE A 1 72 ? 9.844 -1.467 -11.588 1.00 90.75 72 ILE A CA 1
ATOM 560 C C . ILE A 1 72 ? 10.456 -1.112 -10.229 1.00 90.75 72 ILE A C 1
ATOM 562 O O . ILE A 1 72 ? 9.726 -0.797 -9.288 1.00 90.75 72 ILE A O 1
ATOM 566 N N . ALA A 1 73 ? 11.786 -1.119 -10.110 1.00 91.75 73 ALA A N 1
ATOM 567 C CA . ALA A 1 73 ? 12.468 -0.734 -8.878 1.00 91.75 73 ALA A CA 1
ATOM 568 C C . ALA A 1 73 ? 12.217 0.740 -8.519 1.00 91.75 73 ALA A C 1
ATOM 570 O O . ALA A 1 73 ? 11.970 1.051 -7.352 1.00 91.75 73 ALA A O 1
ATOM 571 N N . ILE A 1 74 ? 12.214 1.638 -9.510 1.00 94.06 74 ILE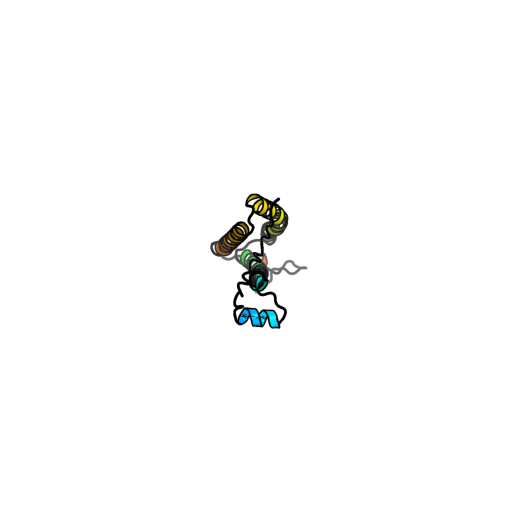 A N 1
ATOM 572 C CA . ILE A 1 74 ? 11.880 3.058 -9.320 1.00 94.06 74 ILE A CA 1
ATOM 573 C C . ILE A 1 74 ? 10.424 3.221 -8.866 1.00 94.06 74 ILE A C 1
ATOM 575 O O . ILE A 1 74 ? 10.155 4.005 -7.958 1.00 94.06 74 ILE A O 1
ATOM 579 N N . ILE A 1 75 ? 9.482 2.458 -9.428 1.00 92.00 75 ILE A N 1
ATOM 580 C CA . ILE A 1 75 ? 8.082 2.459 -8.975 1.00 92.00 75 ILE A CA 1
ATOM 581 C C . ILE A 1 75 ? 7.994 1.970 -7.524 1.00 92.00 75 ILE A C 1
ATOM 583 O O . ILE A 1 75 ? 7.360 2.616 -6.686 1.00 92.00 75 ILE A O 1
ATOM 587 N N . TYR A 1 76 ? 8.675 0.872 -7.186 1.00 93.00 76 TYR A N 1
ATOM 588 C CA . TYR A 1 76 ? 8.682 0.341 -5.823 1.00 93.00 76 TYR A CA 1
ATOM 589 C C . TYR A 1 76 ? 9.389 1.231 -4.808 1.00 93.00 76 TYR A C 1
ATOM 591 O O . TYR A 1 76 ? 9.073 1.149 -3.621 1.00 93.00 76 TYR A O 1
ATOM 599 N N . LEU A 1 77 ? 10.257 2.141 -5.248 1.00 93.94 77 LEU A N 1
ATOM 600 C CA . LEU A 1 77 ? 10.841 3.178 -4.403 1.00 93.94 77 LEU A CA 1
ATOM 601 C C . LEU A 1 77 ? 9.763 4.056 -3.745 1.00 93.94 77 LEU A C 1
ATOM 603 O O . LEU A 1 77 ? 9.972 4.550 -2.642 1.00 93.94 77 LEU A O 1
ATOM 607 N N . ALA A 1 78 ? 8.583 4.215 -4.352 1.00 91.44 78 ALA A N 1
ATOM 608 C CA . ALA A 1 78 ? 7.480 4.956 -3.739 1.00 91.44 78 ALA A CA 1
ATOM 609 C C . ALA A 1 78 ? 6.973 4.308 -2.432 1.00 91.44 78 ALA A C 1
ATOM 611 O O . ALA A 1 78 ? 6.457 5.006 -1.553 1.00 91.44 78 ALA A O 1
ATOM 612 N N . LEU A 1 79 ? 7.143 2.992 -2.258 1.00 91.19 79 LEU A N 1
ATOM 613 C CA . LEU A 1 79 ? 6.715 2.282 -1.051 1.00 91.19 79 LEU A CA 1
ATOM 614 C C . LEU A 1 79 ? 7.435 2.784 0.214 1.00 91.19 79 LEU A C 1
ATOM 616 O O . LEU A 1 79 ? 6.740 3.230 1.124 1.00 91.19 79 LEU A O 1
ATOM 620 N N . PRO A 1 80 ? 8.780 2.800 0.314 1.00 92.75 80 PRO A N 1
ATOM 621 C CA . PRO A 1 80 ? 9.454 3.330 1.498 1.00 92.75 80 PRO A CA 1
ATOM 622 C C . PRO A 1 80 ? 9.177 4.820 1.741 1.00 92.75 80 PRO A C 1
ATOM 624 O O . PRO A 1 80 ? 9.084 5.232 2.895 1.00 92.75 80 PRO A O 1
ATOM 627 N N . PHE A 1 81 ? 8.977 5.633 0.697 1.00 92.88 81 PHE A N 1
ATOM 628 C CA . PHE A 1 81 ? 8.583 7.036 0.883 1.00 92.88 81 PHE A CA 1
ATOM 629 C C . PHE A 1 81 ? 7.206 7.162 1.529 1.00 92.88 81 PHE A C 1
ATOM 631 O O . PHE A 1 81 ? 7.025 7.929 2.475 1.00 92.88 81 PHE A O 1
ATOM 638 N N . THR A 1 82 ? 6.232 6.396 1.042 1.00 90.31 82 THR A N 1
ATOM 639 C CA . THR A 1 82 ? 4.875 6.425 1.591 1.00 90.31 82 THR A CA 1
ATOM 640 C C . THR A 1 82 ? 4.817 5.828 2.993 1.00 90.31 82 THR A C 1
ATOM 642 O O . THR A 1 82 ? 4.152 6.406 3.848 1.00 90.31 82 THR A O 1
ATOM 645 N N . THR A 1 83 ? 5.543 4.747 3.295 1.00 91.00 83 THR A N 1
ATOM 646 C CA . THR A 1 83 ? 5.577 4.179 4.656 1.00 91.00 83 THR A CA 1
ATOM 647 C C . THR A 1 83 ? 6.301 5.081 5.651 1.00 91.00 83 THR A C 1
ATOM 649 O O . THR A 1 83 ? 5.906 5.127 6.814 1.00 91.00 83 THR A O 1
ATOM 652 N N . PHE A 1 84 ? 7.308 5.836 5.207 1.00 95.00 84 PHE A N 1
ATOM 653 C CA . PHE A 1 84 ? 8.016 6.804 6.041 1.00 95.00 84 PHE A CA 1
ATOM 654 C C . PHE A 1 84 ? 7.187 8.068 6.313 1.00 95.00 84 PHE A C 1
ATOM 656 O O . PHE A 1 84 ? 7.119 8.537 7.448 1.00 95.00 84 PHE A O 1
ATOM 663 N N . LEU A 1 85 ? 6.528 8.616 5.287 1.00 94.38 85 LEU A N 1
ATOM 664 C CA . LEU A 1 85 ? 5.759 9.861 5.397 1.00 94.38 85 LEU A CA 1
ATOM 665 C C . LEU A 1 85 ? 4.339 9.657 5.942 1.00 94.38 85 LEU A C 1
ATOM 667 O O . LEU A 1 85 ? 3.770 10.577 6.529 1.00 94.38 85 LEU A O 1
ATOM 671 N N . SER A 1 86 ? 3.748 8.474 5.773 1.00 92.19 86 SER A N 1
ATOM 672 C CA . SER A 1 86 ? 2.361 8.213 6.178 1.00 92.19 86 SER A CA 1
ATOM 673 C C . SER A 1 86 ? 2.104 8.422 7.681 1.00 92.19 86 SER A C 1
ATOM 675 O O . SER A 1 86 ? 1.137 9.124 7.997 1.00 92.19 86 SER A O 1
ATOM 677 N N . PRO A 1 87 ? 2.935 7.920 8.623 1.00 92.19 87 PRO A N 1
ATOM 678 C CA . PRO A 1 87 ? 2.715 8.132 10.054 1.00 92.19 87 PRO A CA 1
ATOM 679 C C . PRO A 1 87 ? 2.684 9.609 10.488 1.00 92.19 87 PRO A C 1
ATOM 681 O O . PRO A 1 87 ? 1.695 9.993 11.116 1.00 92.19 87 PRO A O 1
ATOM 684 N N . PRO A 1 88 ? 3.676 10.468 10.156 1.00 94.81 88 PRO A N 1
ATOM 685 C CA . PRO A 1 88 ? 3.627 11.873 10.560 1.00 94.81 88 PRO A CA 1
ATOM 686 C C . PRO A 1 88 ? 2.480 12.639 9.888 1.00 94.81 88 PRO A C 1
ATOM 688 O O . PRO A 1 88 ? 1.819 13.436 10.551 1.00 94.81 88 PRO A O 1
ATOM 691 N N . ILE A 1 89 ? 2.188 12.374 8.607 1.00 93.56 89 ILE A N 1
ATOM 692 C CA . ILE A 1 89 ? 1.082 13.033 7.893 1.00 93.56 89 ILE A CA 1
ATOM 693 C C . ILE A 1 89 ? -0.265 12.652 8.515 1.00 93.56 89 ILE A C 1
ATOM 695 O O . ILE A 1 89 ? -1.094 13.521 8.787 1.00 93.56 89 ILE A O 1
ATOM 699 N N . THR A 1 90 ? -0.485 11.360 8.758 1.00 91.81 90 THR A N 1
ATOM 700 C CA . THR A 1 90 ? -1.742 10.862 9.325 1.00 91.81 90 THR A CA 1
ATOM 701 C C . THR A 1 90 ? -1.910 11.321 10.768 1.00 91.81 90 THR A C 1
ATOM 703 O O . THR A 1 90 ? -3.002 11.751 11.129 1.00 91.81 90 THR A O 1
ATOM 706 N N . GLY A 1 91 ? -0.843 11.289 11.574 1.00 91.31 91 GLY A N 1
ATOM 707 C CA . GLY A 1 91 ? -0.852 11.805 12.945 1.00 91.31 91 GLY A CA 1
ATOM 708 C C . GLY A 1 91 ? -1.254 13.277 12.985 1.00 91.31 91 GLY A C 1
ATOM 709 O O . GLY A 1 91 ? -2.240 13.6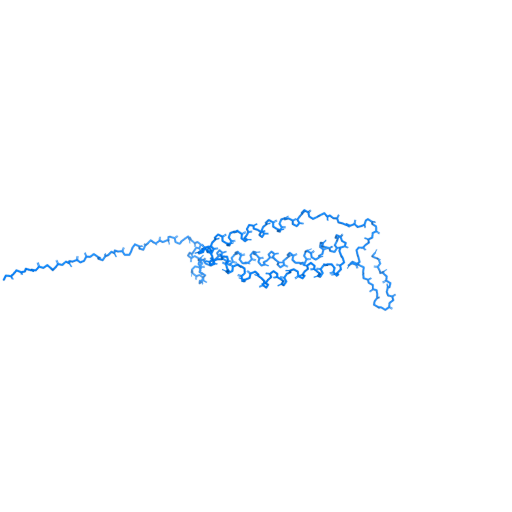26 13.626 1.00 91.31 91 GLY A O 1
ATOM 710 N N . PHE A 1 92 ? -0.595 14.111 12.174 1.00 93.38 92 PHE A N 1
ATOM 711 C CA . PHE A 1 92 ? -0.942 15.526 12.047 1.00 93.38 92 PHE A CA 1
ATOM 712 C C . PHE A 1 92 ? -2.403 15.747 11.618 1.00 93.38 92 PHE A C 1
ATOM 714 O O . PHE A 1 92 ? -3.083 16.627 12.149 1.00 93.38 92 PHE A O 1
ATOM 721 N N . LEU A 1 93 ? -2.917 14.948 10.675 1.00 91.88 93 LEU A N 1
ATOM 722 C CA . LEU A 1 93 ? -4.318 15.019 10.254 1.00 91.88 93 LEU A CA 1
ATOM 723 C C . LEU A 1 93 ? -5.275 14.662 11.397 1.00 91.88 93 LEU A C 1
ATOM 725 O O . LEU A 1 93 ? -6.227 15.402 11.645 1.00 91.88 93 LEU A O 1
ATOM 729 N N . VAL A 1 94 ? -5.038 13.549 12.094 1.00 93.06 94 VAL A N 1
ATOM 730 C CA . VAL A 1 94 ? -5.884 13.102 13.211 1.00 93.06 94 VAL A CA 1
ATOM 731 C C . VAL A 1 94 ? -5.917 14.150 14.318 1.00 93.06 94 VAL A C 1
ATOM 733 O O . VAL A 1 94 ? -7.005 14.479 14.800 1.00 93.06 94 VAL A O 1
ATOM 736 N N . ASP A 1 95 ? -4.762 14.723 14.651 1.00 91.56 95 ASP A N 1
ATOM 737 C CA . ASP A 1 95 ? -4.634 15.759 15.674 1.00 91.56 95 ASP A CA 1
ATOM 738 C C . ASP A 1 95 ? -5.394 17.030 15.276 1.00 91.56 95 ASP A C 1
ATOM 740 O O . ASP A 1 95 ? -6.122 17.605 16.086 1.00 91.56 95 ASP A O 1
ATOM 744 N N . LYS A 1 96 ? -5.315 17.434 14.002 1.00 90.31 96 LYS A N 1
ATOM 745 C CA . LYS A 1 96 ? -6.022 18.615 13.487 1.00 90.31 96 LYS A CA 1
ATOM 746 C C . LYS A 1 96 ? -7.541 18.440 13.455 1.00 90.31 96 LYS A C 1
ATOM 748 O O . LYS A 1 96 ? -8.270 19.393 13.722 1.00 90.31 96 LYS A O 1
ATOM 753 N N . PHE A 1 97 ? -8.033 17.253 13.103 1.00 87.38 97 PHE A N 1
ATOM 754 C CA . PHE A 1 97 ? -9.473 16.976 13.044 1.00 87.38 97 PHE A CA 1
ATOM 755 C C . PHE A 1 97 ? -10.084 16.647 14.415 1.00 87.38 97 PHE A C 1
ATOM 757 O O . PHE A 1 97 ? -11.310 16.632 14.547 1.00 87.38 97 PHE A O 1
ATOM 764 N N . GLY A 1 98 ? -9.265 16.346 15.429 1.00 83.94 98 GLY A N 1
ATOM 765 C CA . GLY A 1 98 ? -9.705 15.997 16.786 1.00 83.94 98 GLY A CA 1
ATOM 766 C C . GLY A 1 98 ? -10.514 14.694 16.882 1.00 83.94 98 GLY A C 1
ATOM 767 O O . GLY A 1 98 ? -11.024 14.353 17.949 1.00 83.94 98 GLY A O 1
ATOM 768 N N . LYS A 1 99 ? -10.674 13.961 15.771 1.00 87.56 99 LYS A N 1
ATOM 769 C CA . LYS A 1 99 ? -11.413 12.695 15.665 1.00 87.56 99 LYS A CA 1
ATOM 770 C C . LYS A 1 99 ? -10.704 11.781 14.668 1.00 87.56 99 LYS A C 1
ATOM 772 O O . LYS A 1 99 ? -10.547 12.137 13.505 1.00 87.56 99 LYS A O 1
ATOM 777 N N . TYR A 1 100 ? -10.364 10.564 15.091 1.00 85.88 100 TYR A N 1
ATOM 778 C CA . TYR A 1 100 ? -9.680 9.590 14.229 1.00 85.88 100 TYR A CA 1
ATOM 779 C C . TYR A 1 100 ? -10.603 8.956 13.172 1.00 85.88 100 TYR A C 1
ATOM 781 O O . TYR A 1 100 ? -10.152 8.617 12.081 1.00 85.88 100 TYR A O 1
ATOM 789 N N . LYS A 1 101 ? -11.906 8.804 13.470 1.00 86.44 101 LYS A N 1
ATOM 790 C CA . LYS A 1 101 ? -12.854 8.076 12.603 1.00 86.44 101 LYS A CA 1
ATOM 791 C C . LYS A 1 101 ? -12.921 8.625 11.165 1.00 86.44 101 LYS A C 1
ATOM 793 O O . LYS A 1 101 ? -12.788 7.818 10.249 1.00 86.44 101 LYS A O 1
ATOM 798 N N . PRO A 1 102 ? -13.085 9.944 10.923 1.00 88.06 102 PRO A N 1
ATOM 799 C CA . PRO A 1 102 ? -13.144 10.476 9.561 1.00 88.06 102 PRO A CA 1
ATOM 800 C C . PRO A 1 102 ? -11.847 10.264 8.779 1.00 88.06 102 PRO A C 1
ATOM 802 O O . PRO A 1 102 ? -11.901 9.938 7.600 1.00 88.06 102 PRO A O 1
ATOM 805 N N . VAL A 1 103 ? -10.691 10.396 9.438 1.00 90.12 103 VAL A N 1
ATOM 806 C CA . VAL A 1 103 ? -9.383 10.192 8.799 1.00 90.12 103 VAL A CA 1
ATOM 807 C C . VAL A 1 103 ? -9.238 8.744 8.339 1.00 90.12 103 VAL A C 1
ATOM 809 O O . VAL A 1 103 ? -8.883 8.502 7.192 1.00 90.12 103 VAL A O 1
ATOM 812 N N . VAL A 1 104 ? -9.603 7.778 9.187 1.00 88.06 104 VAL A N 1
ATOM 813 C CA . VAL A 1 104 ? -9.570 6.350 8.833 1.00 88.06 104 VAL A CA 1
ATOM 814 C C . VAL A 1 104 ? -10.512 6.033 7.669 1.00 88.06 104 VAL A C 1
ATOM 816 O O . VAL A 1 104 ? -10.115 5.328 6.744 1.00 88.06 104 VAL A O 1
ATOM 819 N N . VAL A 1 105 ? -11.739 6.565 7.682 1.00 89.75 105 VAL A N 1
ATOM 820 C CA . VAL A 1 105 ? -12.709 6.350 6.593 1.00 89.75 105 VAL A CA 1
ATOM 821 C C . VAL A 1 105 ? -12.195 6.938 5.279 1.00 89.75 105 VAL A C 1
ATOM 823 O O . VAL A 1 105 ? -12.245 6.261 4.255 1.00 89.75 105 VAL A O 1
ATOM 826 N N . MET A 1 106 ? -11.649 8.156 5.302 1.00 91.31 106 MET A N 1
ATOM 827 C CA . MET A 1 106 ? -11.058 8.777 4.115 1.00 91.31 106 MET A CA 1
ATOM 828 C C . MET A 1 106 ? -9.875 7.969 3.577 1.00 91.31 106 MET A C 1
ATOM 830 O O . MET A 1 106 ? -9.816 7.711 2.378 1.00 91.31 106 MET A O 1
ATOM 834 N N . SER A 1 107 ? -8.976 7.503 4.447 1.00 89.31 107 SER A N 1
ATOM 835 C CA . SER A 1 107 ? -7.855 6.650 4.044 1.00 89.31 107 SER A CA 1
ATOM 836 C C . SER A 1 107 ? -8.322 5.343 3.405 1.00 89.31 107 SER A C 1
ATOM 838 O O . SER A 1 107 ? -7.732 4.903 2.422 1.00 89.31 107 SER A O 1
ATOM 840 N N . LEU A 1 108 ? -9.398 4.737 3.918 1.00 90.00 108 LEU A N 1
ATOM 841 C CA . LEU A 1 108 ? -9.954 3.502 3.364 1.00 90.00 108 LEU A CA 1
ATOM 842 C C . LEU A 1 108 ? -10.586 3.726 1.982 1.00 90.00 108 LEU A C 1
ATOM 844 O O . LEU A 1 108 ? -10.374 2.925 1.075 1.00 90.00 108 LEU A O 1
ATOM 848 N N . LEU A 1 109 ? -11.311 4.834 1.800 1.00 93.69 109 LEU A N 1
ATOM 849 C CA . LEU A 1 109 ? -11.887 5.209 0.505 1.00 93.69 109 LEU A CA 1
ATOM 850 C C . LEU A 1 109 ? -10.798 5.494 -0.532 1.00 93.69 109 LEU A C 1
ATOM 852 O O . LEU A 1 109 ? -10.864 4.976 -1.643 1.00 93.69 109 LEU A O 1
ATOM 856 N N . LEU A 1 110 ? -9.774 6.267 -0.163 1.00 91.50 110 LEU A N 1
ATOM 857 C CA . LEU A 1 110 ? -8.632 6.536 -1.037 1.00 91.50 110 LEU A CA 1
ATOM 858 C C . LEU A 1 110 ? -7.897 5.247 -1.407 1.00 91.50 110 LEU A C 1
ATOM 860 O O . LEU A 1 110 ? -7.571 5.047 -2.573 1.00 91.50 110 LEU A O 1
ATOM 864 N N . ASN A 1 111 ? -7.679 4.353 -0.439 1.00 90.31 111 ASN A N 1
ATOM 865 C CA . ASN A 1 111 ? -7.058 3.059 -0.693 1.00 90.31 111 ASN A CA 1
ATOM 866 C C . ASN A 1 111 ? -7.861 2.255 -1.727 1.00 90.31 111 ASN A C 1
ATOM 868 O O . ASN A 1 111 ? -7.276 1.804 -2.710 1.00 90.31 111 ASN A O 1
ATOM 872 N N . ALA A 1 112 ? -9.185 2.166 -1.565 1.00 90.81 112 ALA A N 1
ATOM 873 C CA . ALA A 1 112 ? -10.058 1.485 -2.514 1.00 90.81 112 ALA A CA 1
ATOM 874 C C . ALA A 1 112 ? -9.997 2.116 -3.913 1.00 90.81 112 ALA A C 1
ATOM 876 O O . ALA A 1 112 ? -9.812 1.398 -4.891 1.00 90.81 112 ALA A O 1
ATOM 877 N N . ILE A 1 113 ? -10.088 3.446 -4.014 1.00 94.50 113 ILE A N 1
ATOM 878 C CA . ILE A 1 113 ? -10.039 4.169 -5.294 1.00 94.50 113 ILE A CA 1
ATOM 879 C C . ILE A 1 113 ? -8.705 3.929 -6.009 1.00 94.50 113 ILE A C 1
ATOM 881 O O . ILE A 1 113 ? -8.707 3.572 -7.185 1.00 94.50 113 ILE A O 1
ATOM 885 N N . PHE A 1 114 ? -7.570 4.077 -5.319 1.00 90.38 114 PHE A N 1
ATOM 886 C CA . PHE A 1 114 ? -6.254 3.890 -5.935 1.00 90.38 114 PHE A CA 1
ATOM 887 C C . PHE A 1 114 ? -6.015 2.447 -6.374 1.00 90.38 114 PHE A C 1
ATOM 889 O O . PHE A 1 114 ? -5.522 2.228 -7.477 1.00 90.38 114 PHE A O 1
ATOM 896 N N . HIS A 1 115 ? -6.412 1.465 -5.562 1.00 88.25 115 HIS A N 1
ATOM 897 C CA . HIS A 1 115 ? -6.277 0.055 -5.932 1.00 88.25 115 HIS A CA 1
ATOM 898 C C . HIS A 1 115 ? -7.182 -0.312 -7.106 1.00 88.25 115 HIS A C 1
ATOM 900 O O . HIS A 1 115 ? -6.765 -1.050 -7.991 1.00 88.25 115 HIS A O 1
ATOM 906 N N . HIS A 1 116 ? -8.397 0.234 -7.159 1.00 91.12 116 HIS A N 1
ATOM 907 C CA . HIS A 1 116 ? -9.285 0.028 -8.299 1.00 91.12 116 HIS A CA 1
ATOM 908 C C . HIS A 1 116 ? -8.759 0.719 -9.560 1.00 91.12 116 HIS A C 1
ATOM 910 O O . HIS A 1 116 ? -8.889 0.186 -10.658 1.00 91.12 116 HIS A O 1
ATOM 916 N N . SER A 1 117 ? -8.103 1.872 -9.404 1.00 90.56 117 SER A N 1
ATOM 917 C CA . SER A 1 117 ? -7.493 2.596 -10.517 1.00 90.56 117 SER A CA 1
ATOM 918 C C . SER A 1 117 ? -6.400 1.797 -11.232 1.00 90.56 117 SER A C 1
ATOM 920 O O . SER A 1 117 ? -6.146 2.064 -12.404 1.00 90.56 117 SER A O 1
ATOM 922 N N . LEU A 1 118 ? -5.782 0.811 -10.569 1.00 86.81 118 LEU A N 1
ATOM 923 C CA . LEU A 1 118 ? -4.794 -0.078 -11.191 1.00 86.81 118 LEU A CA 1
ATOM 924 C C . LEU A 1 118 ? -5.387 -0.889 -12.353 1.00 86.81 118 LEU A C 1
ATOM 926 O O . LEU A 1 118 ? -4.659 -1.250 -13.270 1.00 86.81 118 LEU A O 1
ATOM 930 N N . LEU A 1 119 ? -6.702 -1.133 -12.354 1.00 85.75 119 LEU A N 1
ATOM 931 C CA . LEU A 1 119 ? -7.385 -1.853 -13.434 1.00 85.75 119 LEU A CA 1
ATOM 932 C C . LEU A 1 119 ? -7.462 -1.050 -14.739 1.00 85.75 119 LEU A C 1
ATOM 934 O O . LEU A 1 119 ? -7.673 -1.632 -15.796 1.00 85.75 119 LEU A O 1
ATOM 938 N N . PHE A 1 120 ? -7.302 0.274 -14.680 1.00 87.25 120 PHE A N 1
ATOM 939 C CA . PHE A 1 120 ? -7.346 1.139 -15.862 1.00 87.25 120 PHE A CA 1
ATOM 940 C C . PHE A 1 120 ? -5.974 1.345 -16.515 1.00 87.25 120 PHE A C 1
ATOM 942 O O . PHE A 1 120 ? -5.862 2.142 -17.446 1.00 87.25 120 PHE A O 1
ATOM 949 N N . ILE A 1 121 ? -4.928 0.663 -16.040 1.00 84.25 121 ILE A N 1
ATOM 950 C CA . ILE A 1 121 ? -3.590 0.762 -16.627 1.00 84.25 121 ILE A CA 1
ATOM 951 C C . ILE A 1 121 ? -3.600 0.044 -17.988 1.00 84.25 121 ILE A C 1
ATOM 953 O O . ILE A 1 121 ? -3.868 -1.158 -18.034 1.00 84.25 121 ILE A O 1
ATOM 957 N N . PRO A 1 122 ? -3.328 0.749 -19.101 1.00 80.12 122 PRO A N 1
ATOM 958 C CA . PRO A 1 122 ? -3.321 0.135 -20.421 1.00 80.12 122 PRO A CA 1
ATOM 959 C C . PRO A 1 122 ? -2.120 -0.802 -20.593 1.00 80.12 122 PRO A C 1
ATOM 961 O O . PRO A 1 122 ? -1.033 -0.550 -20.072 1.00 80.12 122 PRO A O 1
ATOM 964 N N . GLN A 1 123 ? -2.307 -1.858 -21.384 1.00 70.81 123 GLN A N 1
ATOM 965 C CA . GLN A 1 123 ? -1.221 -2.741 -21.806 1.00 70.81 123 GLN A CA 1
ATOM 966 C C . GLN A 1 123 ? -0.284 -1.976 -22.759 1.00 70.81 123 GLN A C 1
ATOM 968 O O . GLN A 1 123 ? -0.738 -1.416 -23.756 1.00 70.81 123 GLN A O 1
ATOM 973 N N . GLN A 1 124 ? 1.014 -1.934 -22.449 1.00 69.06 124 GLN A N 1
ATOM 974 C CA . GLN A 1 124 ? 2.061 -1.288 -23.263 1.00 69.06 124 GLN A CA 1
ATOM 975 C C . GLN A 1 124 ? 2.955 -2.307 -23.985 1.00 69.06 124 GLN A C 1
ATOM 977 O O . GLN A 1 124 ? 4.077 -1.995 -24.378 1.00 69.06 124 GLN A O 1
ATOM 982 N N . GLU A 1 125 ? 2.448 -3.524 -24.170 1.00 68.06 125 GLU A N 1
ATOM 983 C CA . GLU A 1 125 ? 3.180 -4.624 -24.787 1.00 68.06 125 GLU A CA 1
ATOM 984 C C . GLU A 1 125 ? 3.610 -4.236 -26.207 1.00 68.06 125 GLU A C 1
ATOM 986 O O . GLU A 1 125 ? 2.780 -3.854 -27.035 1.00 68.06 125 GLU A O 1
ATOM 991 N N . ILE A 1 126 ? 4.908 -4.328 -26.503 1.00 66.25 126 ILE A N 1
ATOM 992 C CA . ILE A 1 126 ? 5.428 -4.115 -27.856 1.00 66.25 126 ILE A CA 1
ATOM 993 C C . ILE A 1 126 ? 5.178 -5.411 -28.643 1.00 66.25 126 ILE A C 1
ATOM 995 O O . ILE A 1 126 ? 5.780 -6.437 -28.309 1.00 66.25 126 ILE A O 1
ATOM 999 N N . PRO A 1 127 ? 4.319 -5.415 -29.683 1.00 66.81 127 PRO A N 1
ATOM 1000 C CA . PRO A 1 127 ? 4.000 -6.641 -30.408 1.00 66.81 127 PRO A CA 1
ATOM 1001 C C . PRO A 1 127 ? 5.258 -7.278 -31.013 1.00 66.81 127 PRO A C 1
ATOM 1003 O O . PRO A 1 127 ? 5.977 -6.638 -31.779 1.00 66.81 127 PRO A O 1
ATOM 1006 N N . GLY A 1 128 ? 5.515 -8.546 -30.680 1.00 66.88 128 GLY A N 1
ATOM 1007 C CA . GLY A 1 128 ? 6.632 -9.328 -31.225 1.00 66.88 128 GLY A CA 1
ATOM 1008 C C . GLY A 1 128 ? 7.942 -9.272 -30.432 1.00 66.88 128 GLY A C 1
ATOM 1009 O O . GLY A 1 128 ? 8.922 -9.871 -30.870 1.00 66.88 128 GLY A O 1
ATOM 1010 N N . VAL A 1 129 ? 7.977 -8.605 -29.273 1.00 70.25 129 VAL A N 1
ATOM 1011 C CA . VAL A 1 129 ? 9.145 -8.590 -28.378 1.00 70.25 129 VAL A CA 1
ATOM 1012 C C . VAL A 1 129 ? 8.762 -9.211 -27.039 1.00 70.25 129 VAL A C 1
ATOM 1014 O O . VAL A 1 129 ? 7.875 -8.715 -26.349 1.00 70.25 129 VAL A O 1
ATOM 1017 N N . VAL A 1 130 ? 9.436 -10.298 -26.656 1.00 71.06 130 VAL A N 1
ATOM 1018 C CA . VAL A 1 130 ? 9.307 -10.849 -25.301 1.00 71.06 130 VAL A CA 1
ATOM 1019 C C . VAL A 1 130 ? 9.883 -9.842 -24.298 1.00 71.06 130 VAL A C 1
ATOM 1021 O O . VAL A 1 130 ? 10.994 -9.347 -24.521 1.00 71.06 130 VAL A O 1
ATOM 1024 N N . PRO A 1 131 ? 9.171 -9.502 -23.207 1.00 71.00 131 PRO A N 1
ATOM 1025 C CA . PRO A 1 131 ? 9.712 -8.584 -22.217 1.00 71.00 131 PRO A CA 1
ATOM 1026 C C . PRO A 1 131 ? 11.040 -9.109 -21.678 1.00 71.00 131 PRO A C 1
ATOM 1028 O O . PRO A 1 131 ? 11.174 -10.295 -21.369 1.00 71.00 131 PRO A O 1
ATOM 1031 N N . SER A 1 132 ? 12.021 -8.221 -21.531 1.00 67.94 132 SER A N 1
ATOM 1032 C CA . SER A 1 132 ? 13.365 -8.565 -21.049 1.00 67.94 132 SER A CA 1
ATOM 1033 C C . SER A 1 132 ? 13.352 -9.243 -19.676 1.00 67.94 132 SER A C 1
ATOM 1035 O O . SER A 1 132 ? 14.246 -10.028 -19.381 1.00 67.94 132 SER A O 1
ATOM 1037 N N . ALA A 1 133 ? 12.312 -9.003 -18.871 1.00 66.25 133 ALA A N 1
ATOM 1038 C CA . ALA A 1 133 ? 12.083 -9.675 -17.595 1.00 66.25 133 ALA A CA 1
ATOM 1039 C C . ALA A 1 133 ? 11.794 -11.187 -17.711 1.00 66.25 133 ALA A C 1
ATOM 1041 O O . ALA A 1 133 ? 12.055 -11.916 -16.758 1.00 66.25 133 ALA A O 1
ATOM 1042 N N . PHE A 1 134 ? 11.279 -11.667 -18.849 1.00 70.69 134 PHE A N 1
ATOM 1043 C CA . PHE A 1 134 ? 10.992 -13.091 -19.088 1.00 70.69 134 PHE A CA 1
ATOM 1044 C C . PHE A 1 134 ? 12.090 -13.806 -19.883 1.00 70.69 134 PHE A C 1
ATOM 1046 O O . PHE A 1 134 ? 12.002 -15.010 -20.109 1.00 70.69 134 PHE A O 1
ATOM 1053 N N . VAL A 1 135 ? 13.128 -13.082 -20.303 1.00 70.62 135 VAL A N 1
ATOM 1054 C CA . VAL A 1 135 ? 14.265 -13.645 -21.030 1.00 70.62 135 VAL A CA 1
ATOM 1055 C C . VAL A 1 135 ? 15.332 -14.083 -20.034 1.00 70.62 135 VAL A C 1
ATOM 1057 O O . VAL A 1 135 ? 16.063 -13.258 -19.486 1.00 70.62 135 VAL A O 1
ATOM 1060 N N . ILE A 1 136 ? 15.447 -15.391 -19.818 1.00 68.94 136 ILE A N 1
ATOM 1061 C CA . ILE A 1 136 ? 16.547 -15.963 -19.040 1.00 68.94 136 ILE A CA 1
ATOM 1062 C C . ILE A 1 136 ? 17.759 -16.058 -19.971 1.00 68.94 136 ILE A C 1
ATOM 1064 O O . ILE A 1 136 ? 17.707 -16.724 -21.003 1.00 68.94 136 ILE A O 1
ATOM 1068 N N . ARG A 1 137 ? 18.841 -15.348 -19.632 1.00 68.75 137 ARG A N 1
ATOM 1069 C CA . ARG A 1 137 ? 20.115 -15.443 -20.357 1.00 68.75 137 ARG A CA 1
ATOM 1070 C C . ARG A 1 137 ? 21.063 -16.377 -19.632 1.00 68.75 137 ARG A C 1
ATOM 1072 O O . ARG A 1 137 ? 21.182 -16.295 -18.408 1.00 68.75 137 ARG A O 1
ATOM 1079 N N . HIS A 1 138 ? 21.772 -17.213 -20.384 1.00 72.44 138 HIS A N 1
ATOM 1080 C CA . HIS A 1 138 ? 22.807 -18.057 -19.802 1.00 72.44 138 HIS A CA 1
ATOM 1081 C C . HIS A 1 138 ? 23.927 -17.175 -19.209 1.00 72.44 138 HIS A C 1
ATOM 1083 O O . HIS A 1 138 ? 24.418 -16.287 -19.912 1.00 72.44 138 HIS A O 1
ATOM 1089 N N . PRO A 1 139 ? 24.356 -17.394 -17.951 1.00 70.44 139 PRO A N 1
ATOM 1090 C CA . PRO A 1 139 ? 25.328 -16.528 -17.275 1.00 70.44 139 PRO A CA 1
ATOM 1091 C C . PRO A 1 139 ? 26.689 -16.466 -17.985 1.00 70.44 139 PR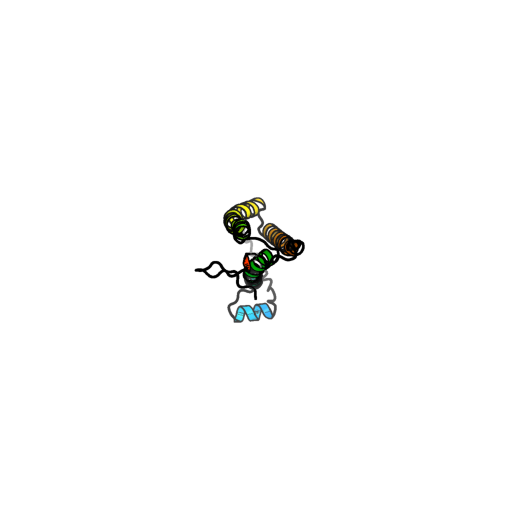O A C 1
ATOM 1093 O O . PRO A 1 139 ? 27.340 -15.426 -17.941 1.00 70.44 139 PRO A O 1
ATOM 1096 N N . ASP A 1 140 ? 27.084 -17.543 -18.675 1.00 71.69 140 ASP A N 1
ATOM 1097 C CA . ASP A 1 140 ? 28.403 -17.642 -19.320 1.00 71.69 140 ASP A CA 1
ATOM 1098 C C . ASP A 1 140 ? 28.424 -17.300 -20.823 1.00 71.69 140 ASP A C 1
ATOM 1100 O O . ASP A 1 140 ? 29.448 -16.826 -21.310 1.00 71.69 140 ASP A O 1
ATOM 1104 N N . SER A 1 141 ? 27.335 -17.525 -21.577 1.00 74.50 141 SER A N 1
ATOM 1105 C CA . SER A 1 141 ? 27.307 -17.257 -23.033 1.00 74.50 141 SER A CA 1
ATOM 1106 C C . SER A 1 141 ? 26.411 -16.083 -23.429 1.00 74.50 141 SER A C 1
ATOM 1108 O O . SER A 1 141 ? 26.541 -15.561 -24.532 1.00 74.50 141 SER A O 1
ATOM 1110 N N . GLY A 1 142 ? 25.527 -15.619 -22.537 1.00 68.81 142 GLY A N 1
ATOM 1111 C CA . GLY A 1 142 ? 24.581 -14.541 -22.826 1.00 68.81 142 GLY A CA 1
ATOM 1112 C C . GLY A 1 142 ? 23.492 -14.913 -23.837 1.00 68.81 142 GLY A C 1
ATOM 1113 O O . GLY A 1 142 ? 22.698 -14.038 -24.199 1.00 68.81 142 GLY A O 1
ATOM 1114 N N . ASP A 1 143 ? 23.441 -16.178 -24.264 1.00 74.19 143 ASP A N 1
ATOM 1115 C CA . ASP A 1 143 ? 22.431 -16.683 -25.185 1.00 74.19 143 ASP A CA 1
ATOM 1116 C C . ASP A 1 143 ? 21.043 -16.608 -24.545 1.00 74.19 143 ASP A C 1
ATOM 1118 O O . ASP A 1 143 ? 20.863 -16.839 -23.344 1.00 74.19 143 ASP A O 1
ATOM 1122 N N . VAL A 1 144 ? 20.066 -16.235 -25.369 1.00 70.19 144 VAL A N 1
ATOM 1123 C CA . VAL A 1 144 ? 18.656 -16.135 -24.997 1.00 70.19 144 VAL A CA 1
ATOM 1124 C C . VAL A 1 144 ? 18.004 -17.482 -25.279 1.00 70.19 144 VAL A C 1
ATOM 1126 O O . VAL A 1 144 ? 17.830 -17.844 -26.442 1.00 70.19 144 VAL A O 1
ATOM 1129 N N . GLU A 1 145 ? 17.630 -18.215 -24.234 1.00 62.94 145 GLU A N 1
ATOM 1130 C CA . GLU A 1 145 ? 16.770 -19.387 -24.397 1.00 62.94 145 GLU A CA 1
ATOM 1131 C C . GLU A 1 145 ? 15.330 -18.904 -24.595 1.00 62.94 145 GLU A C 1
ATOM 1133 O O . GLU A 1 145 ? 14.721 -18.298 -23.711 1.00 62.94 145 GLU A O 1
ATOM 1138 N N . ILE A 1 146 ? 14.807 -19.116 -25.802 1.00 56.78 146 ILE A N 1
ATOM 1139 C CA . ILE A 1 146 ? 13.401 -18.887 -26.135 1.00 56.78 146 ILE A CA 1
ATOM 1140 C C . ILE A 1 146 ? 12.683 -20.229 -25.899 1.00 56.78 146 ILE A C 1
ATOM 1142 O O . ILE A 1 146 ? 13.180 -21.230 -26.422 1.00 56.78 146 ILE A O 1
ATOM 1146 N N . PRO A 1 147 ? 11.583 -20.286 -25.121 1.00 54.22 147 PRO A N 1
ATOM 1147 C CA . PRO A 1 147 ? 10.821 -21.520 -24.916 1.00 54.22 147 PRO A CA 1
ATOM 1148 C C . PRO A 1 147 ? 10.275 -22.127 -26.213 1.00 54.22 147 PRO A C 1
ATOM 1150 O O . PRO A 1 147 ? 9.913 -21.347 -27.127 1.00 54.22 147 PRO A O 1
#